Protein AF-A0ABC8RNR2-F1 (afdb_monomer)

pLDDT: mean 92.2, std 8.9, range [36.28, 98.5]

Radius of gyration: 18.33 Å; Cα contacts (8 Å, |Δi|>4): 138; chains: 1; bounding box: 43×38×47 Å

Foldseek 3Di:
DPPLLPLPCLVVDPPVVSVVSVVVNVVLVVLLVVCVVVVRSVLSVLLVVLVVLLVVLVVVFVVCLVVVPQDALVRCLVSLLSVLCLLNVLSVVLSPPPPCNDPVSSVVSVVCDPVSSLVSLLSQLVCCLVCVVVQVVDSGGHGSLRNCCVVPVDDSVVSNVVSVVSNVVD

Structure (mmCIF, N/CA/C/O backbone):
data_AF-A0ABC8RNR2-F1
#
_entry.id   AF-A0ABC8RNR2-F1
#
loop_
_atom_site.group_PDB
_atom_site.id
_atom_site.type_symbol
_atom_site.label_atom_id
_atom_site.label_alt_id
_atom_site.label_comp_id
_atom_site.label_asym_id
_atom_site.label_entity_id
_atom_site.label_seq_id
_atom_site.pdbx_PDB_ins_code
_atom_site.Cartn_x
_atom_site.Cartn_y
_atom_site.Cartn_z
_atom_site.occupancy
_atom_site.B_iso_or_equiv
_atom_site.auth_seq_id
_atom_site.auth_comp_id
_atom_site.auth_asym_id
_atom_site.auth_atom_id
_atom_site.pdbx_PDB_model_num
ATOM 1 N N . MET A 1 1 ? 17.360 0.730 5.377 1.00 36.28 1 MET A N 1
ATOM 2 C CA . MET A 1 1 ? 17.369 -0.731 5.155 1.00 36.28 1 MET A CA 1
ATOM 3 C C . MET A 1 1 ? 17.311 -0.993 3.644 1.00 36.28 1 MET A C 1
ATOM 5 O O . MET A 1 1 ? 16.254 -0.770 3.077 1.00 36.28 1 MET A O 1
ATOM 9 N N . PRO A 1 2 ? 18.413 -1.362 2.956 1.00 40.28 2 PRO A N 1
ATOM 10 C CA . PRO A 1 2 ? 18.448 -1.450 1.483 1.00 40.28 2 PRO A CA 1
ATOM 11 C C . PRO A 1 2 ? 18.020 -2.805 0.871 1.00 40.28 2 PRO A C 1
ATOM 13 O O . PRO A 1 2 ? 18.194 -3.004 -0.325 1.00 40.28 2 PRO A O 1
ATOM 16 N N . LEU A 1 3 ? 17.499 -3.763 1.644 1.00 50.06 3 LEU A N 1
ATOM 17 C CA . LEU A 1 3 ? 17.585 -5.191 1.281 1.00 50.06 3 LEU A CA 1
ATOM 18 C C . LEU A 1 3 ? 16.306 -5.840 0.734 1.00 50.06 3 LEU A C 1
ATOM 20 O O . LEU A 1 3 ?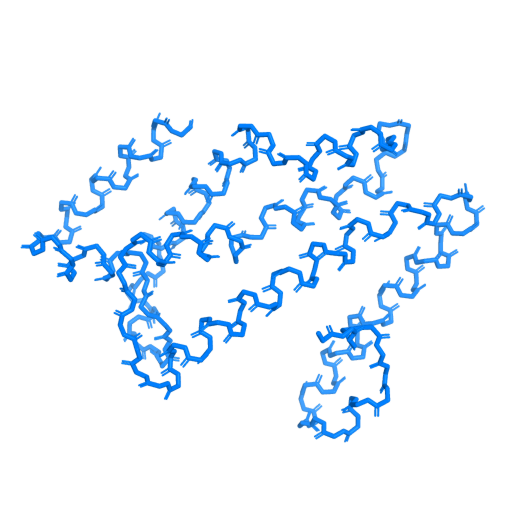 16.265 -7.059 0.623 1.00 50.06 3 LEU A O 1
ATOM 24 N N . LEU A 1 4 ? 15.274 -5.086 0.351 1.00 60.06 4 LEU A N 1
ATOM 25 C CA . LEU A 1 4 ? 14.023 -5.717 -0.095 1.00 60.06 4 LEU A CA 1
ATOM 26 C C . LEU A 1 4 ? 14.178 -6.593 -1.359 1.00 60.06 4 LEU A C 1
ATOM 28 O O . LEU A 1 4 ? 13.373 -7.486 -1.587 1.00 60.06 4 LEU A O 1
ATOM 32 N N . PHE A 1 5 ? 15.242 -6.369 -2.136 1.00 66.50 5 PHE A N 1
ATOM 33 C CA . PHE A 1 5 ? 15.607 -7.166 -3.310 1.00 66.50 5 PHE A CA 1
ATOM 34 C C . PHE A 1 5 ? 16.941 -7.929 -3.147 1.00 66.50 5 PHE A C 1
ATOM 36 O O . PHE A 1 5 ? 17.480 -8.429 -4.132 1.00 66.50 5 PHE A O 1
ATOM 43 N N . ASP A 1 6 ? 17.485 -8.046 -1.925 1.00 68.50 6 ASP A N 1
ATOM 44 C CA . ASP A 1 6 ? 18.649 -8.904 -1.639 1.00 68.50 6 ASP A CA 1
ATOM 45 C C . ASP A 1 6 ? 18.179 -10.272 -1.122 1.00 68.50 6 ASP A C 1
ATOM 47 O O . ASP A 1 6 ? 17.508 -10.392 -0.098 1.00 68.50 6 ASP A O 1
ATOM 51 N N . THR A 1 7 ? 18.542 -11.332 -1.842 1.00 71.06 7 THR A N 1
ATOM 52 C CA . THR A 1 7 ? 18.086 -12.702 -1.569 1.00 71.06 7 THR A CA 1
ATOM 53 C C . THR A 1 7 ? 18.794 -13.369 -0.392 1.00 71.06 7 THR A C 1
ATOM 55 O O . THR A 1 7 ? 18.316 -14.394 0.098 1.00 71.06 7 THR A O 1
ATOM 58 N N . LYS A 1 8 ? 19.903 -12.798 0.098 1.00 77.88 8 LYS A N 1
ATOM 59 C CA . LYS A 1 8 ? 20.770 -13.419 1.118 1.00 77.88 8 LYS A CA 1
ATOM 60 C C . LYS A 1 8 ? 20.088 -13.670 2.460 1.00 77.88 8 LYS A C 1
ATOM 62 O O . LYS A 1 8 ? 20.502 -14.554 3.204 1.00 77.88 8 LYS A O 1
ATOM 67 N N . GLU A 1 9 ? 19.048 -12.906 2.770 1.00 82.50 9 GLU A N 1
ATOM 68 C CA . GLU A 1 9 ? 18.371 -12.960 4.067 1.00 82.50 9 GLU A CA 1
ATOM 69 C C . GLU A 1 9 ? 17.117 -13.847 4.051 1.00 82.50 9 GLU A C 1
ATOM 71 O O . GLU A 1 9 ? 16.602 -14.206 5.108 1.00 82.50 9 GLU A O 1
ATOM 76 N N . ILE A 1 10 ? 16.652 -14.273 2.869 1.00 85.44 10 ILE A N 1
ATOM 77 C CA . ILE A 1 10 ? 15.414 -15.056 2.722 1.00 85.44 10 ILE A CA 1
ATOM 78 C C . ILE A 1 10 ? 15.512 -16.391 3.452 1.00 85.44 10 ILE A C 1
ATOM 80 O O . ILE A 1 10 ? 14.545 -16.836 4.065 1.00 85.44 10 ILE A O 1
ATOM 84 N N . ASP A 1 11 ? 16.679 -17.032 3.428 1.00 87.44 11 ASP A N 1
ATOM 85 C CA . ASP A 1 11 ? 16.855 -18.347 4.045 1.00 87.44 11 ASP A CA 1
ATOM 86 C C . ASP A 1 11 ? 16.693 -18.319 5.575 1.00 87.44 11 ASP A C 1
ATOM 88 O O . ASP A 1 11 ? 16.452 -19.370 6.174 1.00 87.44 11 ASP A O 1
ATOM 92 N N . LYS A 1 12 ? 16.737 -17.129 6.194 1.00 89.38 12 LYS A N 1
ATOM 93 C CA . LYS A 1 12 ? 16.491 -16.911 7.628 1.00 89.38 12 LYS A CA 1
ATOM 94 C C . LYS A 1 12 ? 15.005 -16.775 7.983 1.00 89.38 12 LYS A C 1
ATOM 96 O O . LYS A 1 12 ? 14.667 -16.826 9.162 1.00 89.38 12 LYS A O 1
ATOM 101 N N . LEU A 1 13 ? 14.124 -16.591 6.998 1.00 89.06 13 LEU A N 1
ATOM 102 C CA . LEU A 1 13 ? 12.686 -16.419 7.218 1.00 89.06 13 LEU A CA 1
ATOM 103 C C . LEU A 1 13 ? 11.991 -17.754 7.552 1.00 89.06 13 LEU A C 1
ATOM 105 O O . LEU A 1 13 ? 12.550 -18.824 7.307 1.00 89.06 13 LEU A O 1
ATOM 109 N N . PRO A 1 14 ? 10.753 -17.737 8.069 1.00 92.94 14 PRO A N 1
ATOM 110 C CA . PRO A 1 14 ? 9.895 -18.920 8.113 1.00 92.94 14 PRO A CA 1
ATOM 111 C C . PRO A 1 14 ? 9.603 -19.479 6.711 1.00 92.94 14 PRO A C 1
ATOM 113 O O . PRO A 1 14 ? 9.492 -18.722 5.746 1.00 92.94 14 PRO A O 1
ATOM 116 N N . ASP A 1 15 ? 9.411 -20.796 6.585 1.00 91.69 15 ASP A N 1
ATOM 117 C CA . ASP A 1 15 ? 9.274 -21.454 5.273 1.00 91.69 15 ASP A CA 1
ATOM 118 C C . ASP A 1 15 ? 8.111 -20.915 4.424 1.00 91.69 15 ASP A C 1
ATOM 120 O O . ASP A 1 15 ? 8.257 -20.767 3.210 1.00 91.69 15 ASP A O 1
ATOM 124 N N . TYR A 1 16 ? 6.989 -20.539 5.047 1.00 90.56 16 TYR A N 1
ATOM 125 C CA . TYR A 1 16 ? 5.861 -19.938 4.326 1.00 90.56 16 TYR A CA 1
ATOM 126 C C . TYR A 1 16 ? 6.216 -18.567 3.720 1.00 90.56 16 TYR A C 1
ATOM 128 O O . TYR A 1 16 ? 5.815 -18.267 2.596 1.00 90.56 16 TYR A O 1
ATOM 136 N N . MET A 1 17 ? 7.026 -17.758 4.415 1.00 90.06 17 MET A N 1
ATOM 137 C CA . MET A 1 17 ? 7.494 -16.461 3.912 1.00 90.06 17 MET A CA 1
ATOM 138 C C . MET A 1 17 ? 8.526 -16.632 2.801 1.00 90.06 17 MET A C 1
ATOM 140 O O . MET A 1 17 ? 8.498 -15.878 1.832 1.00 90.06 17 MET A O 1
ATOM 144 N N . LYS A 1 18 ? 9.395 -17.651 2.880 1.00 90.31 18 LYS A N 1
ATOM 145 C CA . LYS A 1 18 ? 10.376 -17.935 1.816 1.00 90.31 18 LYS A CA 1
ATOM 146 C C . LYS A 1 18 ? 9.703 -18.105 0.462 1.00 90.31 18 LYS A C 1
ATOM 148 O O . LYS A 1 18 ? 10.207 -17.585 -0.530 1.00 90.31 18 LYS A O 1
ATOM 153 N N . ILE A 1 19 ? 8.581 -18.825 0.418 1.00 90.81 19 ILE A N 1
ATOM 154 C CA . ILE A 1 19 ? 7.829 -19.066 -0.821 1.00 90.81 19 ILE A CA 1
ATOM 155 C C . ILE A 1 19 ? 7.326 -17.740 -1.400 1.00 90.81 19 ILE A C 1
ATOM 157 O O . ILE A 1 19 ? 7.554 -17.467 -2.579 1.00 90.81 19 ILE A O 1
ATOM 161 N N . LEU A 1 20 ? 6.704 -16.896 -0.571 1.00 89.50 20 LEU A N 1
ATOM 162 C CA . LEU A 1 20 ? 6.175 -15.596 -0.991 1.00 89.50 20 LEU A CA 1
ATOM 163 C C . LEU A 1 20 ? 7.290 -14.657 -1.467 1.00 89.50 20 LEU A C 1
ATOM 165 O O . LEU A 1 20 ? 7.226 -14.153 -2.588 1.00 89.50 20 LEU A O 1
ATOM 169 N N . CYS A 1 21 ? 8.350 -14.487 -0.671 1.00 89.56 21 CYS A N 1
ATOM 170 C CA . CYS A 1 21 ? 9.478 -13.624 -1.016 1.00 89.56 21 CYS A CA 1
ATOM 171 C C . CYS A 1 21 ? 10.177 -14.087 -2.299 1.00 89.56 21 CYS A C 1
ATOM 173 O O . CYS A 1 21 ? 10.444 -13.270 -3.175 1.00 89.56 21 CYS A O 1
ATOM 175 N N . ARG A 1 22 ? 10.442 -15.391 -2.460 1.00 90.25 22 ARG A N 1
ATOM 176 C CA . ARG A 1 22 ? 11.077 -15.915 -3.684 1.00 90.25 22 ARG A CA 1
ATOM 177 C C . ARG A 1 22 ? 10.192 -15.724 -4.911 1.00 90.25 22 ARG A C 1
ATOM 179 O O . ARG A 1 22 ? 10.704 -15.331 -5.950 1.00 90.25 22 ARG A O 1
ATOM 186 N N . THR A 1 23 ? 8.887 -15.967 -4.792 1.00 91.75 23 THR A N 1
ATOM 187 C CA . THR A 1 23 ? 7.937 -15.776 -5.903 1.00 91.75 23 THR A CA 1
ATOM 188 C C . THR A 1 23 ? 7.924 -14.321 -6.360 1.00 91.75 23 THR A C 1
ATOM 190 O O . THR A 1 23 ? 8.061 -14.046 -7.548 1.00 91.75 23 THR A O 1
ATOM 193 N N . LEU A 1 24 ? 7.841 -13.387 -5.412 1.00 90.94 24 LEU A N 1
ATOM 194 C CA . LEU A 1 24 ? 7.869 -11.958 -5.695 1.00 90.94 24 LEU A CA 1
ATOM 195 C C . LEU A 1 24 ? 9.189 -11.519 -6.348 1.00 90.94 24 LEU A C 1
ATOM 197 O O . LEU A 1 24 ? 9.178 -10.800 -7.342 1.00 90.94 24 LEU A O 1
ATOM 201 N N . LEU A 1 25 ? 10.333 -11.949 -5.816 1.00 89.94 25 LEU A N 1
ATOM 202 C CA . LEU A 1 25 ? 11.634 -11.561 -6.366 1.00 89.94 25 LEU A CA 1
ATOM 203 C C . LEU A 1 25 ? 11.882 -12.153 -7.750 1.00 89.94 25 LEU A C 1
ATOM 205 O O . LEU A 1 25 ? 12.438 -11.471 -8.608 1.00 89.94 25 LEU A O 1
ATOM 209 N N . ASN A 1 26 ? 11.437 -13.388 -7.984 1.00 91.62 26 ASN A N 1
ATOM 210 C CA . ASN A 1 26 ? 11.483 -13.990 -9.310 1.00 91.62 26 ASN A CA 1
ATOM 211 C C . ASN A 1 26 ? 10.614 -13.209 -10.300 1.00 91.62 26 ASN A C 1
ATOM 213 O O . ASN A 1 26 ? 11.085 -12.932 -11.394 1.00 91.62 26 ASN A O 1
ATOM 217 N N . LEU A 1 27 ? 9.416 -12.762 -9.899 1.00 92.62 27 LEU A N 1
ATOM 218 C CA . LEU A 1 27 ? 8.574 -11.901 -10.734 1.00 92.62 27 LEU A CA 1
ATOM 219 C C . LEU A 1 27 ? 9.299 -10.606 -11.131 1.00 92.62 27 LEU A C 1
ATOM 221 O O . LEU A 1 27 ? 9.332 -10.260 -12.307 1.00 92.62 27 LEU A O 1
ATOM 225 N N . TYR A 1 28 ? 9.911 -9.895 -10.180 1.00 91.69 28 TYR A N 1
ATOM 226 C CA . TYR A 1 28 ? 10.660 -8.672 -10.502 1.00 91.69 28 TYR A CA 1
ATOM 227 C C . TYR A 1 28 ? 11.876 -8.942 -11.392 1.00 91.69 28 TYR A C 1
ATOM 229 O O . TYR A 1 28 ? 12.174 -8.131 -12.266 1.00 91.69 28 TYR A O 1
ATOM 237 N N . LYS A 1 29 ? 12.549 -10.080 -11.209 1.00 91.69 29 LYS A N 1
ATOM 238 C CA . LYS A 1 29 ? 13.656 -10.500 -12.070 1.00 91.69 29 LYS A CA 1
ATOM 239 C C . LYS A 1 29 ? 13.185 -10.798 -13.497 1.00 91.69 29 LYS A C 1
ATOM 241 O O . LYS A 1 29 ? 13.808 -10.343 -14.449 1.00 91.69 29 LYS A O 1
ATOM 246 N N . GLU A 1 30 ? 12.080 -11.521 -13.654 1.00 93.81 30 GLU A N 1
ATOM 247 C CA . GLU A 1 30 ? 11.471 -11.794 -14.962 1.00 93.81 30 GLU A CA 1
ATOM 248 C C . GLU A 1 30 ? 11.054 -10.490 -15.658 1.00 93.81 30 GLU A C 1
ATOM 250 O O . GLU A 1 30 ? 11.346 -10.295 -16.837 1.00 93.81 30 GLU A O 1
ATOM 255 N N . LEU A 1 31 ? 10.450 -9.550 -14.921 1.00 93.12 31 LEU A N 1
ATOM 256 C CA . LEU A 1 31 ? 10.124 -8.219 -15.440 1.00 93.12 31 LEU A CA 1
ATOM 257 C C . LEU A 1 31 ? 11.375 -7.454 -15.887 1.00 93.12 31 LEU A C 1
ATOM 259 O O . LEU A 1 31 ? 11.362 -6.839 -16.952 1.00 93.12 31 LEU A O 1
ATOM 263 N N . GLU A 1 32 ? 12.456 -7.499 -15.108 1.00 93.12 32 GLU A N 1
ATOM 264 C CA . GLU A 1 32 ? 13.730 -6.870 -15.466 1.00 93.12 32 GLU A CA 1
ATOM 265 C C . GLU A 1 32 ? 14.301 -7.448 -16.766 1.00 93.12 32 GLU A C 1
ATOM 267 O O . GLU A 1 32 ? 14.688 -6.688 -17.658 1.00 93.12 32 GLU A O 1
ATOM 272 N N . GLU A 1 33 ? 14.303 -8.777 -16.899 1.00 94.44 33 GLU A N 1
ATOM 273 C CA . GLU A 1 33 ? 14.766 -9.487 -18.093 1.00 94.44 33 GLU A CA 1
ATOM 274 C C . GLU A 1 33 ? 13.923 -9.128 -19.329 1.00 94.44 33 GLU A C 1
ATOM 276 O O . GLU A 1 33 ? 14.481 -8.831 -20.390 1.00 94.44 33 GLU A O 1
ATOM 281 N N . GLU A 1 34 ? 12.591 -9.091 -19.216 1.00 93.88 34 GLU A N 1
ATOM 282 C CA . GLU A 1 34 ? 11.705 -8.709 -20.326 1.00 93.88 34 GLU A CA 1
ATOM 283 C C . GLU A 1 34 ? 11.835 -7.231 -20.719 1.00 93.88 34 GLU A C 1
ATOM 285 O O . GLU A 1 34 ? 11.797 -6.884 -21.906 1.00 93.88 34 GLU A O 1
ATOM 290 N N . MET A 1 35 ? 12.031 -6.340 -19.748 1.00 93.50 35 MET A N 1
ATOM 291 C CA . MET A 1 35 ? 12.244 -4.914 -20.009 1.00 93.50 35 MET A CA 1
ATOM 292 C C . MET A 1 35 ? 13.626 -4.625 -20.591 1.00 93.50 35 MET A C 1
ATOM 294 O O . MET A 1 35 ? 13.763 -3.711 -21.410 1.00 93.50 35 MET A O 1
ATOM 298 N N . ALA A 1 36 ? 14.640 -5.412 -20.226 1.00 94.75 36 ALA A N 1
ATOM 299 C CA . ALA A 1 36 ? 15.987 -5.291 -20.777 1.00 94.75 36 ALA A CA 1
ATOM 300 C C . ALA A 1 36 ? 16.004 -5.568 -22.281 1.00 94.75 36 ALA A C 1
ATOM 302 O O . ALA A 1 36 ? 16.640 -4.827 -23.032 1.00 94.75 36 ALA A O 1
ATOM 303 N N . LYS A 1 37 ? 15.227 -6.557 -22.745 1.00 95.19 37 LYS A N 1
ATOM 304 C CA . LYS A 1 37 ? 15.061 -6.857 -24.181 1.00 95.19 37 LYS A CA 1
ATOM 305 C C . LYS A 1 37 ? 14.512 -5.672 -24.981 1.00 95.19 37 LYS A C 1
ATOM 307 O O . LYS A 1 37 ? 14.763 -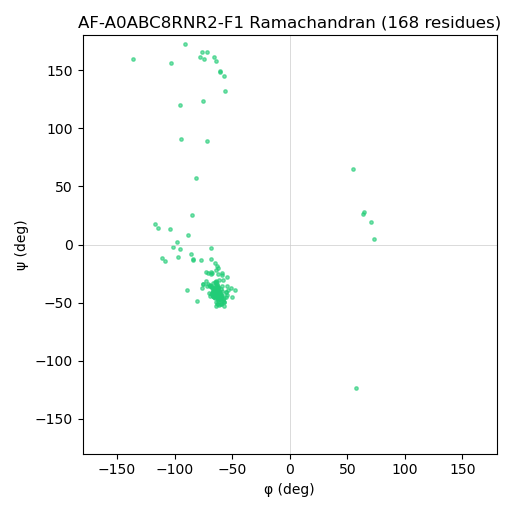5.574 -26.177 1.00 95.19 37 LYS A O 1
ATOM 312 N N . GLN A 1 38 ? 13.775 -4.782 -24.322 1.00 92.62 38 GLN A N 1
ATOM 313 C CA . GLN A 1 38 ? 13.145 -3.602 -24.914 1.00 92.62 38 GLN A CA 1
ATOM 314 C C . GLN A 1 38 ? 13.925 -2.302 -24.642 1.00 92.62 38 GLN A C 1
ATOM 316 O O . GLN A 1 38 ? 13.518 -1.240 -25.105 1.00 92.62 38 GLN A O 1
ATOM 321 N N . GLY A 1 39 ? 15.034 -2.355 -23.894 1.00 92.56 39 GLY A N 1
ATOM 322 C CA . GLY A 1 39 ? 15.818 -1.170 -23.526 1.00 92.56 39 GLY A CA 1
ATOM 323 C C . GLY A 1 39 ? 15.139 -0.245 -22.505 1.00 92.56 39 GLY A C 1
ATOM 324 O O . GLY A 1 39 ? 15.518 0.918 -22.384 1.00 92.56 39 GLY A O 1
ATOM 325 N N . ILE A 1 40 ? 14.144 -0.742 -21.761 1.00 94.38 40 ILE A N 1
ATOM 326 C CA . ILE A 1 40 ? 13.303 0.052 -20.843 1.00 94.38 40 ILE A CA 1
ATOM 327 C C . ILE A 1 40 ? 13.431 -0.365 -19.368 1.00 94.38 40 ILE A C 1
ATOM 329 O O . ILE A 1 40 ? 12.590 0.006 -18.555 1.00 94.38 40 ILE A O 1
ATOM 333 N N . SER A 1 41 ? 14.488 -1.093 -18.986 1.00 92.69 41 SER A N 1
ATOM 334 C CA . SER A 1 41 ? 14.699 -1.572 -17.602 1.00 92.69 41 SER A CA 1
ATOM 335 C C . SER A 1 41 ? 14.672 -0.471 -16.541 1.00 92.69 41 SER A C 1
ATOM 337 O O . SER A 1 41 ? 14.280 -0.724 -15.408 1.00 92.69 41 SER A O 1
ATOM 339 N N . HIS A 1 42 ? 15.031 0.766 -16.901 1.00 91.50 42 HIS A N 1
ATOM 340 C CA . HIS A 1 42 ? 14.986 1.915 -15.992 1.00 91.50 42 HIS A CA 1
ATOM 341 C C . HIS A 1 42 ? 13.580 2.181 -15.419 1.00 91.50 42 HIS A C 1
ATOM 343 O O . HIS A 1 42 ? 13.468 2.732 -14.330 1.00 91.50 42 HIS A O 1
ATOM 349 N N . ARG A 1 43 ? 12.508 1.757 -16.106 1.00 94.06 43 ARG A N 1
ATOM 350 C CA . ARG A 1 43 ? 11.121 1.889 -15.627 1.00 94.06 43 ARG A CA 1
ATOM 351 C C . ARG A 1 43 ? 10.859 1.074 -14.358 1.00 94.06 43 ARG A C 1
ATOM 353 O O . ARG A 1 43 ? 10.071 1.491 -13.513 1.00 94.06 43 ARG A O 1
ATOM 360 N N . LEU A 1 44 ? 11.535 -0.068 -14.208 1.00 94.25 44 LEU A N 1
ATOM 361 C CA . LEU A 1 44 ? 11.315 -0.990 -13.093 1.00 94.25 44 LEU A CA 1
ATOM 362 C C . LEU A 1 44 ? 11.686 -0.371 -11.740 1.00 94.25 44 LEU A C 1
ATOM 364 O O . LEU A 1 44 ? 11.027 -0.654 -10.740 1.00 94.25 44 LEU A O 1
ATOM 368 N N . TYR A 1 45 ? 12.680 0.522 -11.734 1.00 93.88 45 TYR A N 1
ATOM 369 C CA . TYR A 1 45 ? 13.131 1.248 -10.548 1.00 93.88 45 TYR A CA 1
ATOM 370 C C . TYR A 1 45 ? 11.965 1.895 -9.789 1.00 93.88 45 TYR A C 1
ATOM 372 O O . TYR A 1 45 ? 11.854 1.738 -8.577 1.00 93.88 45 TYR A O 1
ATOM 380 N N . TYR A 1 46 ? 11.043 2.554 -10.493 1.00 95.81 46 TYR A N 1
ATOM 381 C CA . TYR A 1 46 ? 9.933 3.259 -9.854 1.00 95.81 46 TYR A CA 1
ATOM 382 C C . TYR A 1 46 ? 8.976 2.316 -9.117 1.00 95.81 46 TYR A C 1
ATOM 384 O O . TYR A 1 46 ? 8.578 2.594 -7.986 1.00 95.81 46 TYR A O 1
ATOM 392 N N . SER A 1 47 ? 8.631 1.182 -9.734 1.00 95.56 47 SER A N 1
ATOM 393 C CA . SER A 1 47 ? 7.789 0.159 -9.101 1.00 95.56 47 SER A CA 1
ATOM 394 C C . SER A 1 47 ? 8.498 -0.463 -7.891 1.00 95.56 47 SER A C 1
ATOM 396 O O . SER A 1 47 ? 7.892 -0.596 -6.829 1.00 95.56 47 SER A O 1
ATOM 398 N N . GLN A 1 48 ? 9.803 -0.740 -7.998 1.00 94.31 48 GLN A N 1
ATOM 399 C CA . GLN A 1 48 ? 10.608 -1.262 -6.889 1.00 94.31 48 GLN A CA 1
ATOM 400 C C . GLN A 1 48 ? 10.690 -0.292 -5.703 1.00 94.31 48 GLN A C 1
ATOM 402 O O . GLN A 1 48 ? 10.576 -0.731 -4.558 1.00 94.31 48 GLN A O 1
ATOM 407 N N . GLU A 1 49 ? 10.873 1.008 -5.944 1.00 94.62 49 GLU A N 1
ATOM 408 C CA . GLU A 1 49 ? 10.905 2.012 -4.873 1.00 94.62 49 GLU A CA 1
ATOM 409 C C . GLU A 1 49 ? 9.544 2.153 -4.183 1.00 94.62 49 GLU A C 1
ATOM 411 O O . GLU A 1 49 ? 9.482 2.140 -2.955 1.00 94.62 49 GLU A O 1
ATOM 416 N N . ALA A 1 50 ? 8.445 2.182 -4.940 1.00 95.69 50 ALA A N 1
ATOM 417 C CA . ALA A 1 50 ? 7.102 2.204 -4.355 1.00 95.69 50 ALA A CA 1
ATOM 418 C C . ALA A 1 50 ? 6.783 0.926 -3.567 1.00 95.69 50 ALA A C 1
ATOM 420 O O . ALA A 1 50 ? 6.101 0.968 -2.543 1.00 95.69 50 ALA A O 1
ATOM 421 N N . PHE A 1 51 ? 7.309 -0.217 -4.010 1.00 95.12 51 PHE A N 1
ATOM 422 C CA . PHE A 1 51 ? 7.172 -1.475 -3.287 1.00 95.12 51 PHE A CA 1
ATOM 423 C C . PHE A 1 51 ? 7.981 -1.472 -1.973 1.00 95.12 51 PHE A C 1
ATOM 425 O O . PHE A 1 51 ? 7.528 -1.998 -0.959 1.00 95.12 51 PHE A O 1
ATOM 432 N N . LYS A 1 52 ? 9.157 -0.833 -1.935 1.00 93.31 52 LYS A N 1
ATOM 433 C CA . LYS A 1 52 ? 9.890 -0.610 -0.674 1.00 93.31 52 LYS A CA 1
ATOM 434 C C . LYS A 1 52 ? 9.119 0.300 0.272 1.00 93.31 52 LYS A C 1
ATOM 436 O O . LYS A 1 52 ? 9.024 -0.024 1.453 1.00 93.31 52 LYS A O 1
ATOM 441 N N . GLU A 1 53 ? 8.560 1.390 -0.246 1.00 95.44 53 GLU A N 1
ATOM 442 C CA . GLU A 1 53 ? 7.762 2.338 0.536 1.00 95.44 53 GLU A CA 1
ATOM 443 C C . GLU A 1 53 ? 6.577 1.631 1.211 1.00 95.44 53 GLU A C 1
ATOM 445 O O . GLU A 1 53 ? 6.430 1.723 2.428 1.00 95.44 53 GLU A O 1
ATOM 450 N N . ILE A 1 54 ? 5.799 0.835 0.463 1.00 95.50 54 ILE A N 1
ATOM 451 C CA . ILE A 1 54 ? 4.636 0.144 1.037 1.00 95.50 54 ILE A CA 1
ATOM 452 C C . ILE A 1 54 ? 5.026 -0.910 2.079 1.00 95.50 54 ILE A C 1
ATOM 454 O O . ILE A 1 54 ? 4.366 -1.012 3.109 1.00 95.50 54 ILE A O 1
ATOM 458 N N . VAL A 1 55 ? 6.110 -1.670 1.866 1.00 94.06 55 VAL A N 1
ATOM 459 C CA . VAL A 1 55 ? 6.557 -2.666 2.855 1.00 94.06 55 VAL A CA 1
ATOM 460 C C . VAL A 1 55 ? 7.036 -1.992 4.138 1.00 94.06 55 VAL A C 1
ATOM 462 O O . VAL A 1 55 ? 6.727 -2.476 5.223 1.00 94.06 55 VAL A O 1
ATOM 465 N N . MET A 1 56 ? 7.748 -0.868 4.036 1.00 95.19 56 MET A N 1
ATOM 466 C CA . MET A 1 56 ? 8.141 -0.092 5.216 1.00 95.19 56 MET A CA 1
ATOM 467 C C . MET A 1 56 ? 6.922 0.443 5.976 1.00 95.19 56 MET A C 1
ATOM 469 O O . MET A 1 56 ? 6.922 0.436 7.203 1.00 95.19 56 MET A O 1
ATOM 473 N N . SER A 1 57 ? 5.868 0.850 5.269 1.00 96.81 57 SER A N 1
ATOM 474 C CA . SER A 1 57 ? 4.616 1.271 5.900 1.00 96.81 57 SER A CA 1
ATOM 475 C C . SER A 1 57 ? 3.823 0.118 6.522 1.00 96.81 57 SER A C 1
ATOM 477 O O . SER A 1 57 ? 3.233 0.304 7.585 1.00 96.81 57 SER A O 1
ATOM 479 N N . TYR A 1 58 ? 3.846 -1.085 5.940 1.00 95.69 58 TYR A N 1
ATOM 480 C CA . TYR A 1 58 ? 3.282 -2.271 6.597 1.00 95.69 58 TYR A CA 1
ATOM 481 C C . TYR A 1 58 ? 4.064 -2.676 7.850 1.00 95.69 58 TYR A C 1
ATOM 483 O O . TYR A 1 58 ? 3.464 -3.151 8.811 1.00 95.69 58 TYR A O 1
ATOM 491 N N . ASP A 1 59 ? 5.384 -2.474 7.875 1.00 94.69 59 ASP A N 1
ATOM 492 C CA . ASP A 1 59 ? 6.186 -2.707 9.081 1.00 94.69 59 ASP A CA 1
ATOM 493 C C . ASP A 1 59 ? 5.756 -1.776 10.225 1.00 94.69 59 ASP A C 1
ATOM 495 O O . ASP A 1 59 ? 5.620 -2.225 11.360 1.00 94.69 59 ASP A O 1
ATOM 499 N N . ILE A 1 60 ? 5.436 -0.510 9.925 1.00 96.50 60 ILE A N 1
ATOM 500 C CA . ILE A 1 60 ? 4.876 0.433 10.909 1.00 96.50 60 ILE A CA 1
ATOM 501 C C . ILE A 1 60 ? 3.552 -0.091 11.488 1.00 96.50 60 ILE A C 1
ATOM 503 O O . ILE A 1 60 ? 3.419 -0.176 12.707 1.00 96.50 60 ILE A O 1
ATOM 507 N N . GLU A 1 61 ? 2.602 -0.502 10.642 1.00 95.31 61 GLU A N 1
ATOM 508 C CA . GLU A 1 61 ? 1.313 -1.063 11.090 1.00 95.31 61 GLU A CA 1
ATOM 509 C C . GLU A 1 61 ? 1.487 -2.349 11.908 1.00 95.31 61 GLU A C 1
ATOM 511 O O . GLU A 1 61 ? 0.838 -2.533 12.940 1.00 95.31 61 GLU A O 1
ATOM 516 N N . SER A 1 62 ? 2.399 -3.226 11.481 1.00 93.62 62 SER A N 1
ATOM 517 C CA . SER A 1 62 ? 2.755 -4.448 12.203 1.00 93.62 62 SER A CA 1
ATOM 518 C C . SER A 1 62 ? 3.329 -4.133 13.587 1.00 93.62 62 SER A C 1
ATOM 520 O O . SER A 1 62 ? 2.922 -4.744 14.576 1.00 93.62 62 SER A O 1
ATOM 522 N N . ASN A 1 63 ? 4.230 -3.153 13.690 1.00 94.88 63 ASN A N 1
ATOM 523 C CA . ASN A 1 63 ? 4.792 -2.720 14.968 1.00 94.88 63 ASN A CA 1
ATOM 524 C C . ASN A 1 63 ? 3.711 -2.121 15.875 1.00 94.88 63 ASN A C 1
ATOM 526 O O . ASN A 1 63 ? 3.632 -2.507 17.040 1.00 94.88 63 ASN A O 1
ATOM 530 N N . TRP A 1 64 ? 2.813 -1.284 15.341 1.00 95.50 64 TRP A N 1
ATOM 531 C CA . TRP A 1 64 ? 1.675 -0.771 16.108 1.00 95.50 64 TRP A CA 1
ATOM 532 C C . TRP A 1 64 ? 0.801 -1.895 16.667 1.00 95.50 64 TRP A C 1
ATOM 534 O O . TRP A 1 64 ? 0.474 -1.892 17.854 1.00 95.50 64 TRP A O 1
ATOM 544 N N . CYS A 1 65 ? 0.481 -2.894 15.844 1.00 92.38 65 CYS A N 1
ATOM 545 C CA . CYS A 1 65 ? -0.289 -4.059 16.270 1.00 92.38 65 CYS A CA 1
ATOM 546 C C . CYS A 1 65 ? 0.434 -4.869 17.361 1.00 92.38 65 CYS A C 1
ATOM 548 O O . CYS A 1 65 ? -0.184 -5.251 18.354 1.00 92.38 65 CYS A O 1
ATOM 550 N N . ASN A 1 66 ? 1.734 -5.134 17.196 1.00 92.56 66 ASN A N 1
ATOM 551 C CA . ASN A 1 66 ? 2.518 -5.952 18.128 1.00 92.56 66 ASN A CA 1
ATOM 552 C C . ASN A 1 66 ? 2.743 -5.265 19.481 1.00 92.56 66 ASN A C 1
ATOM 554 O O . ASN A 1 66 ? 2.770 -5.933 20.515 1.00 92.56 66 ASN A O 1
ATOM 558 N N . GLU A 1 67 ? 2.909 -3.944 19.478 1.00 94.38 67 GLU A N 1
ATOM 559 C CA . GLU A 1 67 ? 3.123 -3.143 20.687 1.00 94.38 67 GLU A CA 1
ATOM 560 C C . GLU A 1 67 ? 1.808 -2.725 21.363 1.00 94.38 67 GLU A C 1
ATOM 562 O O . GLU A 1 67 ? 1.830 -2.191 22.472 1.00 94.38 67 GLU A O 1
ATOM 567 N N . GLY A 1 68 ? 0.660 -2.966 20.717 1.00 91.19 68 GLY A N 1
ATOM 568 C CA . GLY A 1 68 ? -0.634 -2.456 21.169 1.00 91.19 68 GLY A CA 1
ATOM 569 C C . GLY A 1 68 ? -0.706 -0.927 21.126 1.00 91.19 68 GLY A C 1
ATOM 570 O O . GLY A 1 68 ? -1.406 -0.320 21.935 1.00 91.19 68 GLY A O 1
ATOM 571 N N . TYR A 1 69 ? 0.054 -0.297 20.226 1.00 93.81 69 TYR A N 1
ATOM 572 C CA . TYR A 1 69 ? 0.058 1.149 20.062 1.00 93.81 69 TYR A CA 1
ATOM 573 C C . TYR A 1 69 ? -1.209 1.602 19.334 1.00 93.81 69 TYR A C 1
ATOM 575 O O . TYR A 1 69 ? -1.500 1.183 18.213 1.00 93.81 69 TYR A O 1
ATOM 583 N N . GLU A 1 70 ? -1.954 2.500 19.969 1.00 91.19 70 GLU A N 1
ATOM 584 C CA . GLU A 1 70 ? -3.177 3.068 19.413 1.00 91.19 70 GLU A CA 1
ATOM 585 C C . GLU A 1 70 ? -2.878 4.397 18.712 1.00 91.19 70 GLU A C 1
ATOM 587 O O . GLU A 1 70 ? -2.954 5.463 19.330 1.00 91.19 70 GLU A O 1
ATOM 592 N N . ALA A 1 71 ? -2.585 4.340 17.411 1.00 95.25 71 ALA A N 1
ATOM 593 C CA . ALA A 1 71 ? -2.378 5.526 16.577 1.00 95.25 71 ALA A CA 1
ATOM 594 C C . ALA A 1 71 ? -3.593 6.471 16.603 1.00 95.25 71 ALA A C 1
ATOM 596 O O . ALA A 1 71 ? -4.747 6.027 16.696 1.00 95.25 71 ALA A O 1
ATOM 597 N N . THR A 1 72 ? -3.346 7.779 16.541 1.00 97.19 72 THR A N 1
ATOM 598 C CA . THR A 1 72 ? -4.387 8.773 16.215 1.00 97.19 72 THR A CA 1
ATOM 599 C C . THR A 1 72 ? -4.876 8.580 14.777 1.00 97.19 72 THR A C 1
ATOM 601 O O . THR A 1 72 ? -4.198 7.952 13.962 1.00 97.19 72 THR A O 1
ATOM 604 N N . PHE A 1 73 ? -6.048 9.110 14.438 1.00 96.81 73 PHE A N 1
ATOM 605 C CA . PHE A 1 73 ? -6.581 9.075 13.079 1.00 96.81 73 PHE A CA 1
ATOM 606 C C . PHE A 1 73 ? -5.637 9.753 12.082 1.00 96.81 73 PHE A C 1
ATOM 608 O O . PHE A 1 73 ? -5.412 9.214 11.003 1.00 96.81 73 PHE A O 1
ATOM 615 N N . ASP A 1 74 ? -5.020 10.875 12.454 1.00 97.19 74 ASP A N 1
ATOM 616 C CA . ASP A 1 74 ? -4.071 11.579 11.586 1.00 97.19 74 ASP A CA 1
ATOM 617 C C . ASP A 1 74 ? -2.774 10.778 11.371 1.00 97.19 74 ASP A C 1
ATOM 619 O O . ASP A 1 74 ? -2.296 10.669 10.238 1.00 97.19 74 ASP A O 1
ATOM 623 N N . GLU A 1 75 ? -2.217 10.169 12.427 1.00 97.38 75 GLU A N 1
ATOM 624 C CA . GLU A 1 75 ? -1.055 9.271 12.310 1.00 97.38 75 GLU A CA 1
ATOM 625 C C . GLU A 1 75 ? -1.385 8.046 11.455 1.00 97.38 75 GLU A C 1
ATOM 627 O O . GLU A 1 75 ? -0.615 7.693 10.555 1.00 97.38 75 GLU A O 1
ATOM 632 N N . TYR A 1 76 ? -2.549 7.434 11.700 1.00 97.00 76 TYR A N 1
ATOM 633 C CA . TYR A 1 76 ? -3.058 6.320 10.913 1.00 97.00 76 TYR A CA 1
ATOM 634 C C . TYR A 1 76 ? -3.177 6.709 9.444 1.00 97.00 76 TYR A C 1
ATOM 636 O O . TYR A 1 76 ? -2.597 6.034 8.603 1.00 97.00 76 TYR A O 1
ATOM 644 N N . MET A 1 77 ? -3.856 7.810 9.114 1.00 97.25 77 MET A N 1
ATOM 645 C CA . MET A 1 77 ? -4.048 8.240 7.727 1.00 97.25 77 MET A CA 1
ATOM 646 C C . MET A 1 77 ? -2.721 8.562 7.038 1.00 97.25 77 MET A C 1
ATOM 648 O O . MET A 1 77 ? -2.548 8.229 5.864 1.00 97.25 77 MET A O 1
ATOM 652 N N . GLY A 1 78 ? -1.751 9.136 7.754 1.00 96.50 78 GLY A N 1
ATOM 653 C CA . GLY A 1 78 ? -0.411 9.385 7.223 1.00 96.50 78 GLY A CA 1
ATOM 654 C C . GLY A 1 78 ? 0.264 8.124 6.669 1.00 96.50 78 GLY A C 1
ATOM 655 O O . GLY A 1 78 ? 0.864 8.173 5.593 1.00 96.50 78 GLY A O 1
ATOM 656 N N . ASN A 1 79 ? 0.123 6.987 7.359 1.00 97.44 79 ASN A N 1
ATOM 657 C CA . ASN A 1 79 ? 0.665 5.702 6.909 1.00 97.44 79 ASN A CA 1
ATOM 658 C C . ASN A 1 79 ? -0.312 4.909 6.018 1.00 97.44 79 ASN A C 1
ATOM 660 O O . ASN A 1 79 ? 0.085 4.336 5.004 1.00 97.44 79 ASN A O 1
ATOM 664 N N . GLY A 1 80 ? -1.600 4.932 6.351 1.00 96.00 80 GLY A N 1
ATOM 665 C CA . GLY A 1 80 ? -2.688 4.211 5.691 1.00 96.00 80 GLY A CA 1
ATOM 666 C C . GLY A 1 80 ? -2.881 4.612 4.229 1.00 96.00 80 GLY A C 1
ATOM 667 O O . GLY A 1 80 ? -3.244 3.786 3.387 1.00 96.00 80 GLY A O 1
ATOM 668 N N . LEU A 1 81 ? -2.579 5.868 3.884 1.00 96.25 81 LEU A N 1
ATOM 669 C CA . LEU A 1 81 ? -2.560 6.322 2.491 1.00 96.25 81 LEU A CA 1
ATOM 670 C C . LEU A 1 81 ? -1.420 5.692 1.677 1.00 96.25 81 LEU A C 1
ATOM 672 O O . LEU A 1 81 ? -1.549 5.570 0.463 1.00 96.25 81 LEU A O 1
ATOM 676 N N . ILE A 1 82 ? -0.325 5.267 2.311 1.00 96.38 82 ILE A N 1
ATOM 677 C CA . ILE A 1 82 ? 0.759 4.532 1.645 1.00 96.38 82 ILE A CA 1
ATOM 678 C C . ILE A 1 82 ? 0.368 3.058 1.510 1.00 96.38 82 ILE A C 1
ATOM 680 O O . ILE A 1 82 ? 0.432 2.504 0.409 1.00 96.38 82 ILE A O 1
ATOM 684 N N . THR A 1 83 ? -0.112 2.433 2.592 1.00 96.12 83 THR A N 1
ATOM 685 C CA . THR A 1 83 ? -0.550 1.022 2.587 1.00 96.12 83 THR A CA 1
ATOM 686 C C . THR A 1 83 ? -1.815 0.785 1.763 1.00 96.12 83 THR A C 1
ATOM 688 O O . THR A 1 83 ? -2.135 -0.355 1.434 1.00 96.12 83 THR A O 1
ATOM 691 N N . GLY A 1 84 ? -2.522 1.850 1.363 1.00 93.69 84 GLY A N 1
ATOM 692 C CA . GLY A 1 84 ? -3.581 1.823 0.344 1.00 93.69 84 GLY A CA 1
ATOM 693 C C . GLY A 1 84 ? -3.091 1.415 -1.050 1.00 93.69 84 GLY A C 1
ATOM 694 O O . GLY A 1 84 ? -3.891 1.010 -1.894 1.00 93.69 84 GLY A O 1
ATOM 695 N N . GLY A 1 85 ? -1.781 1.494 -1.300 1.00 95.56 85 GLY A N 1
ATOM 696 C CA . GLY A 1 85 ? -1.118 0.846 -2.429 1.00 95.56 85 GLY A CA 1
ATOM 697 C C . GLY A 1 85 ? -1.367 1.457 -3.807 1.00 95.56 85 GLY A C 1
ATOM 698 O O . GLY A 1 85 ? -0.858 0.920 -4.791 1.00 95.56 85 GLY A O 1
ATOM 699 N N . GLN A 1 86 ? -2.077 2.587 -3.923 1.00 95.81 86 GLN A N 1
ATOM 700 C CA . GLN A 1 86 ? -2.390 3.168 -5.238 1.00 95.81 86 GLN A CA 1
ATOM 701 C C . GLN A 1 86 ? -1.137 3.638 -5.981 1.00 95.81 86 GLN A C 1
ATOM 703 O O . GLN A 1 86 ? -1.081 3.540 -7.205 1.00 95.81 86 GLN A O 1
ATOM 708 N N . LEU A 1 87 ? -0.108 4.109 -5.263 1.00 96.69 87 LEU A N 1
ATOM 709 C CA . LEU A 1 87 ? 1.165 4.494 -5.882 1.00 96.69 87 LEU A CA 1
ATOM 710 C C . LEU A 1 87 ? 1.855 3.281 -6.518 1.00 96.69 87 LEU A C 1
ATOM 712 O O . LEU A 1 87 ? 2.238 3.329 -7.686 1.00 96.69 87 LEU A O 1
ATOM 716 N N . LEU A 1 88 ? 1.969 2.183 -5.763 1.00 96.69 88 LEU A N 1
ATOM 717 C CA . LEU A 1 88 ? 2.542 0.935 -6.257 1.00 96.69 88 LEU A CA 1
ATOM 718 C C . LEU A 1 88 ? 1.736 0.394 -7.442 1.00 96.69 88 LEU A C 1
ATOM 720 O O . LEU A 1 88 ? 2.326 0.016 -8.455 1.00 96.69 88 LEU A O 1
ATOM 724 N N . LEU A 1 89 ? 0.406 0.380 -7.337 1.00 96.00 89 LEU A N 1
ATOM 725 C CA . LEU A 1 89 ? -0.479 -0.079 -8.405 1.00 96.00 89 LEU A CA 1
ATOM 726 C C . LEU A 1 89 ? -0.309 0.766 -9.673 1.00 96.00 89 LEU A C 1
ATOM 728 O O . LEU A 1 89 ? -0.143 0.209 -10.759 1.00 96.00 89 LEU A O 1
ATOM 732 N N . GLY A 1 90 ? -0.300 2.093 -9.542 1.00 96.12 90 GLY A N 1
ATOM 733 C CA . GLY A 1 90 ? -0.134 3.022 -10.659 1.00 96.12 90 GLY A CA 1
ATOM 734 C C . GLY A 1 90 ? 1.215 2.860 -11.357 1.00 96.12 90 GLY A C 1
ATOM 735 O O . GLY A 1 90 ? 1.263 2.651 -12.570 1.00 96.12 90 GLY A O 1
ATOM 736 N N . LEU A 1 91 ? 2.314 2.873 -10.596 1.00 97.19 91 LEU A N 1
ATOM 737 C CA . LEU A 1 91 ? 3.664 2.721 -11.150 1.00 97.19 91 LEU A CA 1
ATOM 738 C C . LEU A 1 91 ? 3.884 1.336 -11.765 1.00 97.19 91 LEU A C 1
ATOM 740 O O . LEU A 1 91 ? 4.497 1.235 -12.824 1.00 97.19 91 LEU A O 1
ATOM 744 N N . SER A 1 92 ? 3.348 0.278 -11.152 1.00 95.50 92 SER A N 1
ATOM 745 C CA . SER A 1 92 ? 3.443 -1.080 -11.704 1.00 95.50 92 SER A CA 1
ATOM 746 C C . SER A 1 92 ? 2.607 -1.239 -12.973 1.00 95.50 92 SER A C 1
ATOM 748 O O . SER A 1 92 ? 3.030 -1.923 -13.900 1.00 95.50 92 SER A O 1
ATOM 750 N N . SER A 1 93 ? 1.456 -0.565 -13.062 1.00 94.88 93 SER A N 1
ATOM 751 C CA . SER A 1 93 ? 0.626 -0.559 -14.273 1.00 94.88 93 SER A CA 1
ATOM 752 C C . SER A 1 93 ? 1.324 0.159 -15.430 1.00 94.88 93 SER A C 1
ATOM 754 O O . SER A 1 93 ? 1.315 -0.342 -16.555 1.00 94.88 93 SER A O 1
ATOM 756 N N . LEU A 1 94 ? 1.992 1.289 -15.156 1.00 95.62 94 LEU A N 1
ATOM 757 C CA . LEU A 1 94 ? 2.727 2.062 -16.164 1.00 95.62 94 LEU A CA 1
ATOM 758 C C . LEU A 1 94 ? 3.819 1.246 -16.864 1.00 95.62 94 LEU A C 1
ATOM 760 O O . LEU A 1 94 ? 4.068 1.471 -18.044 1.00 95.62 94 LEU A O 1
ATOM 764 N N . LEU A 1 95 ? 4.434 0.271 -16.189 1.00 94.50 95 LEU A N 1
ATOM 765 C CA . LEU A 1 95 ? 5.515 -0.557 -16.739 1.00 94.50 95 LEU A CA 1
ATOM 766 C C . LEU A 1 95 ? 5.209 -1.120 -18.141 1.00 94.50 95 LEU A C 1
ATOM 768 O O . LEU A 1 95 ? 6.094 -1.141 -19.001 1.00 94.50 95 LEU A O 1
ATOM 772 N N . GLY A 1 96 ? 3.959 -1.533 -18.379 1.00 90.62 96 GLY A N 1
ATOM 773 C CA . GLY A 1 96 ? 3.507 -2.155 -19.628 1.00 90.62 96 GLY A CA 1
ATOM 774 C C . GLY A 1 96 ? 2.820 -1.220 -20.631 1.00 90.62 96 GLY A C 1
ATOM 775 O O . GLY A 1 96 ? 2.391 -1.686 -21.683 1.00 90.62 96 GLY A O 1
ATOM 776 N N . MET A 1 97 ? 2.698 0.084 -20.358 1.00 94.44 97 MET A N 1
ATOM 777 C CA . MET A 1 97 ? 1.861 1.006 -21.153 1.00 94.44 97 MET A CA 1
ATOM 778 C C . MET A 1 97 ? 2.544 1.587 -22.409 1.00 94.44 97 MET A C 1
ATOM 780 O O . MET A 1 97 ? 2.172 2.656 -22.894 1.00 94.44 97 MET A O 1
ATOM 784 N N . GLY A 1 98 ? 3.540 0.888 -22.962 1.00 92.44 98 GLY A N 1
ATOM 785 C CA . GLY A 1 98 ? 4.173 1.244 -24.237 1.00 92.44 98 GLY A CA 1
ATOM 786 C C . GLY A 1 98 ? 4.775 2.655 -24.254 1.00 92.44 98 GLY A C 1
ATOM 787 O O . GLY A 1 98 ? 5.637 2.978 -23.430 1.00 92.44 98 GLY A O 1
ATOM 788 N N . GLU A 1 99 ? 4.336 3.475 -25.213 1.00 92.38 99 GLU A N 1
ATOM 789 C CA . GLU A 1 99 ? 4.821 4.847 -25.442 1.00 92.38 99 GLU A CA 1
ATOM 790 C C . GLU A 1 99 ? 4.378 5.843 -24.359 1.00 92.38 99 GLU A C 1
ATOM 792 O O . GLU A 1 99 ? 5.066 6.832 -24.130 1.00 92.38 99 GLU A O 1
ATOM 797 N N . VAL A 1 100 ? 3.274 5.574 -23.650 1.00 93.75 100 VAL A N 1
ATOM 798 C CA . VAL A 1 100 ? 2.755 6.457 -22.584 1.00 93.75 100 VAL A CA 1
ATOM 799 C C . VAL A 1 100 ? 3.631 6.404 -21.327 1.00 93.75 100 VAL A C 1
ATOM 801 O O . VAL A 1 100 ? 3.664 7.346 -20.541 1.00 93.75 100 VAL A O 1
ATOM 804 N N . ALA A 1 101 ? 4.369 5.311 -21.139 1.00 95.00 101 ALA A N 1
ATOM 805 C CA . ALA A 1 101 ? 5.226 5.068 -19.985 1.00 95.00 101 ALA A CA 1
ATOM 806 C C . ALA A 1 101 ? 6.586 5.779 -20.111 1.00 95.00 101 ALA A C 1
ATOM 808 O O . ALA A 1 101 ? 7.649 5.147 -20.122 1.00 95.00 101 ALA A O 1
ATOM 809 N N . THR A 1 102 ? 6.561 7.099 -20.276 1.00 96.19 102 THR A N 1
ATOM 810 C CA . THR A 1 102 ? 7.774 7.922 -20.320 1.00 96.19 102 THR A CA 1
ATOM 811 C C . THR A 1 102 ? 8.320 8.163 -18.913 1.00 96.19 102 THR A C 1
ATOM 813 O O . THR A 1 102 ? 7.601 8.005 -17.926 1.00 96.19 102 THR A O 1
ATOM 816 N N . VAL A 1 103 ? 9.590 8.561 -18.807 1.00 95.88 103 VAL A N 1
ATOM 817 C CA . VAL A 1 103 ? 10.214 8.922 -17.520 1.00 95.88 103 VAL A CA 1
ATOM 818 C C . VAL A 1 103 ? 9.404 10.011 -16.815 1.00 95.88 103 VAL A C 1
ATOM 820 O O . VAL A 1 103 ? 9.128 9.899 -15.626 1.00 95.88 103 VAL A O 1
ATOM 823 N N . GLU A 1 104 ? 8.913 10.995 -17.565 1.00 97.44 104 GLU A N 1
ATOM 824 C CA . GLU A 1 104 ? 8.083 12.084 -17.052 1.00 97.44 104 GLU A CA 1
ATOM 825 C C . GLU A 1 104 ? 6.755 11.576 -16.480 1.00 97.44 104 GLU A C 1
ATOM 827 O O . GLU A 1 104 ? 6.271 12.125 -15.494 1.00 97.44 104 GLU A O 1
ATOM 832 N N . ALA A 1 105 ? 6.165 10.521 -17.053 1.00 97.44 105 ALA A N 1
ATOM 833 C CA . ALA A 1 105 ? 4.956 9.907 -16.505 1.00 97.44 105 ALA A CA 1
ATOM 834 C C . ALA A 1 105 ? 5.232 9.229 -15.152 1.00 97.44 105 ALA A C 1
ATOM 836 O O . ALA A 1 105 ? 4.444 9.378 -14.215 1.00 97.44 105 ALA A O 1
ATOM 837 N N . PHE A 1 106 ? 6.365 8.528 -15.025 1.00 97.69 106 PHE A N 1
ATOM 838 C CA . PHE A 1 106 ? 6.788 7.926 -13.758 1.00 97.69 106 PHE A CA 1
ATOM 839 C C . PHE A 1 106 ? 7.123 8.986 -12.701 1.00 97.69 106 PHE A C 1
ATOM 841 O O . PHE A 1 106 ? 6.655 8.886 -11.568 1.00 97.69 106 PHE A O 1
ATOM 848 N N . GLU A 1 107 ? 7.873 10.027 -13.064 1.00 97.06 107 GLU A N 1
ATOM 849 C CA . GLU A 1 107 ? 8.208 11.142 -12.169 1.00 97.06 107 GLU A CA 1
ATOM 850 C C . GLU A 1 107 ? 6.964 11.929 -11.750 1.00 97.06 107 GLU A C 1
ATOM 852 O O . GLU A 1 107 ? 6.800 12.252 -10.572 1.00 97.06 107 GLU A O 1
ATOM 857 N N . TRP A 1 108 ? 6.040 12.184 -12.681 1.00 97.62 108 TRP A N 1
ATOM 858 C CA . TRP A 1 108 ? 4.758 12.809 -12.373 1.00 97.62 108 TRP A CA 1
ATOM 859 C C . TRP A 1 108 ? 3.971 11.968 -11.374 1.00 97.62 108 TRP A C 1
ATOM 861 O O . TRP A 1 108 ? 3.474 12.507 -10.390 1.00 97.62 108 TRP A O 1
ATOM 871 N N . MET A 1 109 ? 3.913 10.650 -11.564 1.00 96.94 109 MET A N 1
ATOM 872 C CA . MET A 1 109 ? 3.233 9.741 -10.646 1.00 96.94 109 MET A CA 1
ATOM 873 C C . MET A 1 109 ? 3.902 9.728 -9.259 1.00 96.94 109 MET A C 1
ATOM 875 O O . MET A 1 109 ? 3.220 9.830 -8.237 1.00 96.94 109 MET A O 1
ATOM 879 N N . GLN A 1 110 ? 5.237 9.684 -9.218 1.00 95.19 110 GLN A N 1
ATOM 880 C CA . GLN A 1 110 ? 6.037 9.705 -7.989 1.00 95.19 110 GLN A CA 1
ATOM 881 C C . GLN A 1 110 ? 5.971 11.048 -7.248 1.00 95.19 110 GLN A C 1
ATOM 883 O O . GLN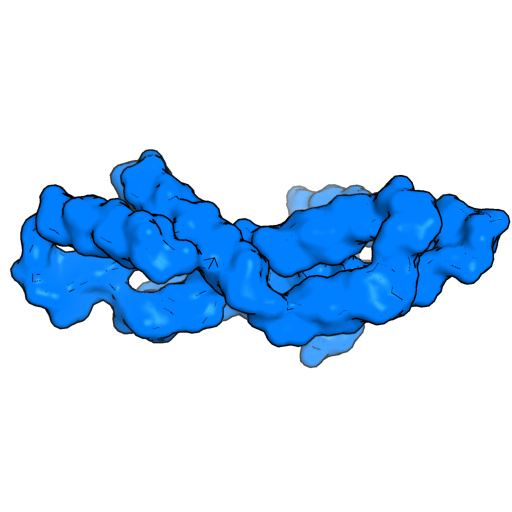 A 1 110 ? 6.121 11.078 -6.028 1.00 95.19 110 GLN A O 1
ATOM 888 N N . SER A 1 111 ? 5.655 12.145 -7.945 1.00 95.88 111 SER A N 1
ATOM 889 C CA . SER A 1 111 ? 5.388 13.454 -7.329 1.00 95.88 111 SER A CA 1
ATOM 890 C C . SER A 1 111 ? 4.096 13.496 -6.497 1.00 95.88 111 SER A C 1
ATOM 892 O O . SER A 1 111 ? 3.805 14.514 -5.871 1.00 95.88 111 SER A O 1
ATOM 894 N N . LYS A 1 112 ? 3.333 12.390 -6.473 1.00 95.19 112 LYS A N 1
ATOM 895 C CA . LYS A 1 112 ? 2.056 12.223 -5.764 1.00 95.19 112 LYS A CA 1
ATOM 896 C C . LYS A 1 112 ? 1.050 13.315 -6.169 1.00 95.19 112 LYS A C 1
ATOM 898 O O . LYS A 1 112 ? 0.659 14.146 -5.348 1.00 95.19 112 LYS A O 1
ATOM 903 N N . PRO A 1 113 ? 0.612 13.330 -7.444 1.00 97.06 113 PRO A N 1
ATOM 904 C CA . PRO A 1 113 ? -0.300 14.347 -7.950 1.00 97.06 113 PRO A CA 1
ATOM 905 C C . PRO A 1 113 ? -1.644 14.258 -7.221 1.00 97.06 113 PRO A C 1
ATOM 907 O O . PRO A 1 113 ? -2.014 13.199 -6.717 1.00 97.06 113 PRO A O 1
ATOM 910 N N . LYS A 1 114 ? -2.421 15.349 -7.214 1.00 96.88 114 LYS A N 1
ATOM 911 C CA . LYS A 1 114 ? -3.703 15.413 -6.482 1.00 96.88 114 LYS A CA 1
ATOM 912 C C . LYS A 1 114 ? -4.637 14.238 -6.784 1.00 96.88 114 LYS A C 1
ATOM 914 O O . LYS A 1 114 ? -5.251 13.716 -5.869 1.00 96.88 114 LYS A O 1
ATOM 919 N N . VAL A 1 115 ? -4.678 13.776 -8.035 1.00 96.69 115 VAL A N 1
ATOM 920 C CA . VAL A 1 115 ? -5.483 12.610 -8.433 1.00 96.69 115 VAL A CA 1
ATOM 921 C C . VAL A 1 115 ? -5.052 11.314 -7.734 1.00 96.69 115 VAL A C 1
ATOM 923 O O . VAL A 1 115 ? -5.901 10.514 -7.361 1.00 96.69 115 VAL A O 1
ATOM 926 N N . LEU A 1 116 ? -3.750 11.117 -7.501 1.00 96.62 116 LEU A N 1
ATOM 927 C CA . LEU A 1 116 ? -3.251 9.976 -6.734 1.00 96.62 116 LEU A CA 1
ATOM 928 C C . LEU A 1 116 ? -3.632 10.099 -5.262 1.00 96.62 116 LEU A C 1
ATOM 930 O O . LEU A 1 116 ? -4.018 9.114 -4.639 1.00 96.62 116 LEU A O 1
ATOM 934 N N . VAL A 1 117 ? -3.474 11.295 -4.696 1.00 96.25 117 VAL A N 1
ATOM 935 C CA . VAL A 1 117 ? -3.818 11.555 -3.294 1.00 96.25 117 VAL A CA 1
ATOM 936 C C . VAL A 1 117 ? -5.306 11.284 -3.076 1.00 96.25 117 VAL A C 1
ATOM 938 O O . VAL A 1 117 ? -5.649 10.523 -2.176 1.00 96.25 117 VAL A O 1
ATOM 941 N N . ALA A 1 118 ? -6.160 11.791 -3.967 1.00 97.44 118 ALA A N 1
ATOM 942 C CA . ALA A 1 118 ? -7.592 11.524 -3.969 1.00 97.44 118 ALA A CA 1
ATOM 943 C C . ALA A 1 118 ? -7.892 10.020 -4.054 1.00 97.44 118 ALA A C 1
ATOM 945 O O . ALA A 1 118 ? -8.622 9.485 -3.225 1.00 97.44 118 ALA A O 1
ATOM 946 N N . ALA A 1 119 ? -7.268 9.307 -4.999 1.00 97.00 119 ALA A N 1
ATOM 947 C CA . ALA A 1 119 ? -7.449 7.864 -5.148 1.00 97.00 119 ALA A CA 1
ATOM 948 C C . ALA A 1 119 ? -7.037 7.077 -3.891 1.00 97.00 119 ALA A C 1
ATOM 950 O O . ALA A 1 119 ? -7.723 6.124 -3.525 1.00 97.00 119 ALA A O 1
ATOM 951 N N . ASN A 1 120 ? -5.955 7.474 -3.207 1.00 96.44 120 ASN A N 1
ATOM 952 C CA . ASN A 1 120 ? -5.559 6.850 -1.942 1.00 96.44 120 ASN A CA 1
ATOM 953 C C . ASN A 1 120 ? -6.579 7.117 -0.836 1.00 96.44 120 ASN A C 1
ATOM 955 O O . ASN A 1 120 ? -6.938 6.176 -0.138 1.00 96.44 120 ASN A O 1
ATOM 959 N N . ILE A 1 121 ? -7.069 8.354 -0.695 1.00 97.56 121 ILE A N 1
ATOM 960 C CA . ILE A 1 121 ? -8.093 8.700 0.305 1.00 97.56 121 ILE A CA 1
ATOM 961 C C . ILE A 1 121 ? -9.355 7.873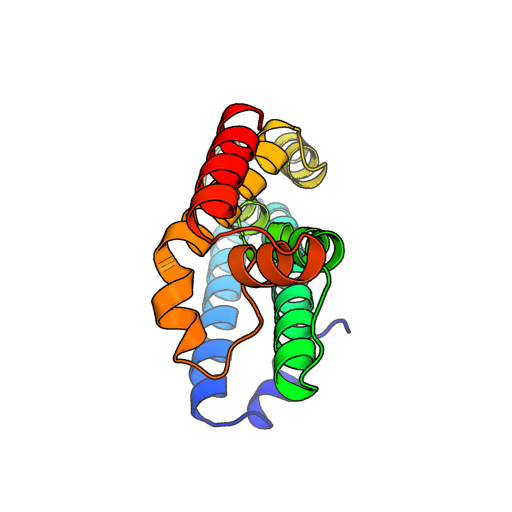 0.061 1.00 97.56 121 ILE A C 1
ATOM 963 O O . ILE A 1 121 ? -9.832 7.195 0.968 1.00 97.56 121 ILE A O 1
ATOM 967 N N . ILE A 1 122 ? -9.853 7.871 -1.177 1.00 97.75 122 ILE A N 1
ATOM 968 C CA . ILE A 1 122 ? -11.055 7.128 -1.559 1.00 97.75 122 ILE A CA 1
ATOM 969 C C . ILE A 1 122 ? -10.865 5.633 -1.289 1.00 97.75 122 ILE A C 1
ATOM 971 O O . ILE A 1 122 ? -11.695 5.017 -0.625 1.00 97.75 122 ILE A O 1
ATOM 975 N N . GLY A 1 123 ?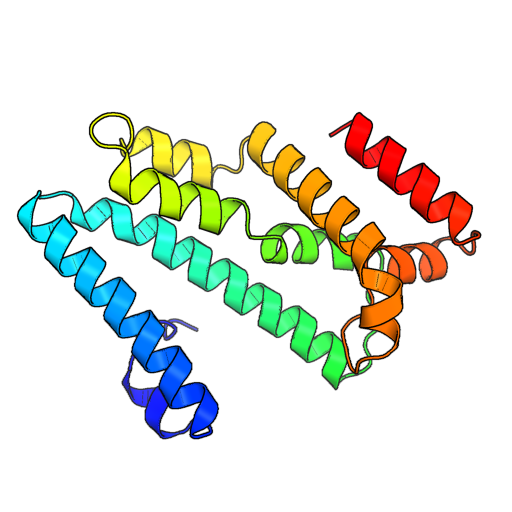 -9.769 5.051 -1.781 1.00 96.25 123 GLY A N 1
ATOM 976 C CA . GLY A 1 123 ? -9.493 3.625 -1.637 1.00 96.25 123 GLY A CA 1
ATOM 977 C C . GLY A 1 123 ? -9.331 3.195 -0.180 1.00 96.25 123 GLY A C 1
ATOM 978 O O . GLY A 1 123 ? -9.925 2.199 0.222 1.00 96.25 123 GLY A O 1
ATOM 979 N N . ARG A 1 124 ? -8.572 3.961 0.613 1.00 97.25 124 ARG A N 1
ATOM 980 C CA . ARG A 1 124 ? -8.327 3.687 2.034 1.00 97.25 124 ARG A CA 1
ATOM 981 C C . ARG A 1 124 ? -9.619 3.761 2.839 1.00 97.25 124 ARG A C 1
ATOM 983 O O . ARG A 1 124 ? -9.979 2.787 3.486 1.00 97.25 124 ARG A O 1
ATOM 990 N N . LEU A 1 125 ? -10.359 4.862 2.734 1.00 97.25 125 LEU A N 1
ATOM 991 C CA . LEU A 1 125 ? -11.577 5.045 3.523 1.00 97.25 125 LEU A CA 1
ATOM 992 C C . LEU A 1 125 ? -12.677 4.051 3.128 1.00 97.25 125 LEU A C 1
ATOM 994 O O . LEU A 1 125 ? -13.329 3.496 4.006 1.00 97.25 125 LEU A O 1
ATOM 998 N N . LEU A 1 126 ? -12.865 3.764 1.833 1.00 97.06 126 LEU A N 1
ATOM 999 C CA . LEU A 1 126 ? -13.824 2.735 1.409 1.00 97.06 126 LEU A CA 1
ATOM 1000 C C . LEU A 1 126 ? -13.428 1.339 1.901 1.00 97.06 126 LEU A C 1
ATOM 1002 O O . LEU A 1 126 ? -14.308 0.564 2.274 1.00 97.06 126 LEU A O 1
ATOM 1006 N N . ASN A 1 127 ? -12.130 1.016 1.899 1.00 95.81 127 ASN A N 1
ATOM 1007 C CA . ASN A 1 127 ? -11.638 -0.249 2.435 1.00 95.81 127 ASN A CA 1
ATOM 1008 C C . ASN A 1 127 ? -11.958 -0.358 3.928 1.00 95.81 127 ASN A C 1
ATOM 1010 O O . ASN A 1 127 ? -12.633 -1.309 4.307 1.00 95.81 127 ASN A O 1
ATOM 1014 N N . ASP A 1 128 ? -11.601 0.648 4.724 1.00 95.62 128 ASP A N 1
ATOM 1015 C CA . ASP A 1 128 ? -11.842 0.656 6.168 1.00 95.62 128 ASP A CA 1
ATOM 1016 C C . ASP A 1 128 ? -13.342 0.582 6.509 1.00 95.62 128 ASP A C 1
ATOM 1018 O O . ASP A 1 128 ? -13.746 -0.171 7.395 1.00 95.62 128 ASP A O 1
ATOM 1022 N N . ILE A 1 129 ? -14.206 1.303 5.779 1.00 95.25 129 ILE A N 1
ATOM 1023 C CA . ILE A 1 129 ? -15.668 1.192 5.947 1.00 95.25 129 ILE A CA 1
ATOM 1024 C C . ILE A 1 129 ? -16.128 -0.245 5.690 1.00 95.25 129 ILE A C 1
ATOM 1026 O O . ILE A 1 129 ? -16.946 -0.766 6.445 1.00 95.25 129 ILE A O 1
ATOM 1030 N N . ALA A 1 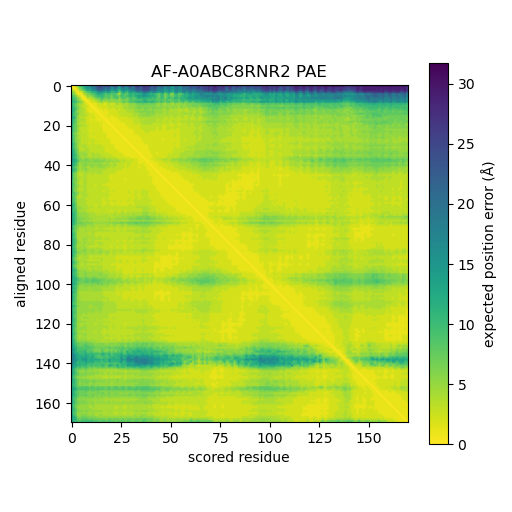130 ? -15.613 -0.892 4.645 1.00 94.69 130 ALA A N 1
ATOM 1031 C CA . ALA A 1 130 ? -16.043 -2.230 4.260 1.00 94.69 130 ALA A CA 1
ATOM 1032 C C . ALA A 1 130 ? -15.505 -3.337 5.181 1.00 94.69 130 ALA A C 1
ATOM 1034 O O . ALA A 1 130 ? -16.202 -4.330 5.382 1.00 94.69 130 ALA A O 1
ATOM 1035 N N . SER A 1 131 ? -14.289 -3.198 5.720 1.00 92.38 131 SER A N 1
ATOM 1036 C CA . SER A 1 131 ? -13.588 -4.290 6.410 1.00 92.38 131 SER A CA 1
ATOM 1037 C C . SER A 1 131 ? -13.492 -4.150 7.928 1.00 92.38 131 SER A C 1
ATOM 1039 O O . SER A 1 131 ? -13.197 -5.149 8.585 1.00 92.38 131 SER A O 1
ATOM 1041 N N . HIS A 1 132 ? -13.768 -2.978 8.515 1.00 89.06 132 HIS A N 1
ATOM 1042 C CA . HIS A 1 132 ? -13.500 -2.745 9.943 1.00 89.06 132 HIS A CA 1
ATOM 1043 C C . HIS A 1 132 ? -14.147 -3.767 10.895 1.00 89.06 132 HIS A C 1
ATOM 1045 O O . HIS A 1 132 ? -13.521 -4.127 11.885 1.00 89.06 132 HIS A O 1
ATOM 1051 N N . GLU A 1 133 ? -15.353 -4.279 10.611 1.00 86.94 133 GLU A N 1
ATOM 1052 C CA . GLU A 1 133 ? -15.998 -5.283 11.478 1.00 86.94 133 GLU A CA 1
ATOM 1053 C C . GLU A 1 133 ? -15.257 -6.625 11.487 1.00 86.94 133 GLU A C 1
ATOM 1055 O O . GLU A 1 133 ? -15.191 -7.293 12.520 1.00 86.94 133 GLU A O 1
ATOM 1060 N N . GLU A 1 134 ? -14.715 -7.039 10.340 1.00 87.38 134 GLU A N 1
ATOM 1061 C CA . GLU A 1 134 ? -13.917 -8.261 10.237 1.00 87.38 134 GLU A CA 1
ATOM 1062 C C . GLU A 1 134 ? -12.511 -8.056 10.801 1.00 87.38 134 GLU A C 1
ATOM 1064 O O . GLU A 1 134 ? -11.948 -8.966 11.412 1.00 87.38 134 GLU A O 1
ATOM 1069 N N . GLU A 1 135 ? -11.934 -6.874 10.591 1.00 84.69 135 GLU A N 1
ATOM 1070 C CA . GLU A 1 135 ? -10.598 -6.530 11.076 1.00 84.69 135 GLU A CA 1
ATOM 1071 C C . GLU A 1 135 ? -10.561 -6.419 12.602 1.00 84.69 135 GLU A C 1
ATOM 1073 O O . GLU A 1 135 ? -9.610 -6.908 13.207 1.00 84.69 135 GLU A O 1
ATOM 1078 N N . ASP A 1 136 ? -11.628 -5.929 13.240 1.00 81.75 136 ASP A N 1
ATOM 1079 C CA . ASP A 1 136 ? -11.762 -5.911 14.704 1.00 81.75 136 ASP A CA 1
ATOM 1080 C C . ASP A 1 136 ? -11.810 -7.313 15.337 1.00 81.75 136 ASP A C 1
ATOM 1082 O O . ASP A 1 136 ? -11.515 -7.473 16.523 1.00 81.75 136 ASP A O 1
ATOM 1086 N N . GLN A 1 137 ? -12.166 -8.346 14.568 1.00 85.31 137 GLN A N 1
ATOM 1087 C CA . GLN A 1 137 ? -12.159 -9.738 15.036 1.00 85.31 137 GLN A CA 1
ATOM 1088 C C . GLN A 1 137 ? -10.774 -10.390 14.935 1.00 85.31 137 GLN A C 1
ATOM 1090 O O . GLN A 1 137 ? -10.561 -11.481 15.474 1.00 85.31 137 GLN A O 1
ATOM 1095 N N . ARG A 1 138 ? -9.834 -9.760 14.225 1.00 82.12 138 ARG A N 1
ATOM 1096 C CA . ARG A 1 138 ? -8.473 -10.260 14.018 1.00 82.12 138 ARG A CA 1
ATOM 1097 C C . ARG A 1 138 ? -7.506 -9.495 14.921 1.00 82.12 138 ARG A C 1
ATOM 1099 O O . ARG A 1 138 ? -7.757 -8.366 15.322 1.00 82.12 138 ARG A O 1
ATOM 1106 N N . ALA A 1 139 ? -6.365 -10.109 15.230 1.00 76.69 139 ALA A N 1
ATOM 1107 C CA . ALA A 1 139 ? -5.235 -9.366 15.780 1.00 76.69 139 ALA A CA 1
ATOM 1108 C C . ALA A 1 139 ? -4.647 -8.506 14.649 1.00 76.69 139 ALA A C 1
ATOM 1110 O O . ALA A 1 139 ? -3.819 -8.983 13.874 1.00 76.69 139 ALA A O 1
ATOM 1111 N N . HIS A 1 140 ? -5.173 -7.293 14.500 1.00 77.19 140 HIS A N 1
ATOM 1112 C CA . HIS A 1 140 ? -4.824 -6.347 13.448 1.00 77.19 140 HIS A CA 1
ATOM 1113 C C . HIS A 1 140 ? -4.669 -4.937 14.029 1.00 77.19 140 HIS A C 1
ATOM 1115 O O . HIS A 1 140 ? -5.181 -4.639 15.112 1.00 77.19 140 HIS A O 1
ATOM 1121 N N . VAL A 1 141 ? -3.969 -4.063 13.302 1.00 82.31 141 VAL A N 1
ATOM 1122 C CA . VAL A 1 141 ? -3.908 -2.634 13.627 1.00 82.31 141 VAL A C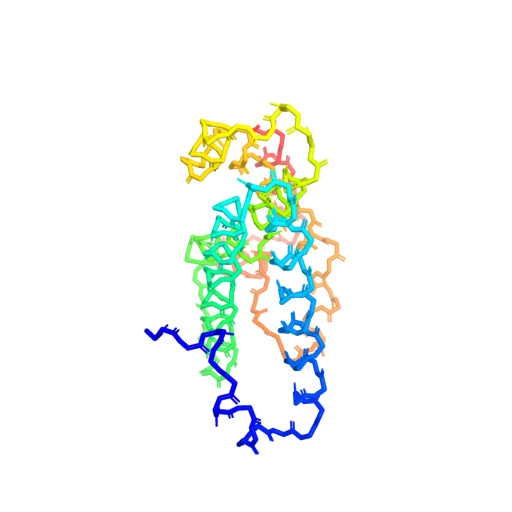A 1
ATOM 1123 C C . VAL A 1 141 ? -5.310 -2.018 13.581 1.00 82.31 141 VAL A C 1
ATOM 1125 O O . VAL A 1 141 ? -6.164 -2.458 12.805 1.00 82.31 141 VAL A O 1
ATOM 1128 N N . ALA A 1 142 ? -5.551 -1.006 14.418 1.00 84.06 142 ALA A N 1
ATOM 1129 C CA . ALA A 1 142 ? -6.796 -0.252 14.395 1.00 84.06 142 ALA A CA 1
ATOM 1130 C C . ALA A 1 142 ? -7.043 0.348 13.000 1.00 84.06 142 ALA A C 1
ATOM 1132 O O . ALA A 1 142 ? -6.150 0.952 12.410 1.00 84.06 142 ALA A O 1
ATOM 1133 N N . THR A 1 143 ? -8.261 0.171 12.488 1.00 89.38 143 THR A N 1
ATOM 1134 C CA . THR A 1 143 ? -8.700 0.775 11.225 1.00 89.38 143 THR A CA 1
ATOM 1135 C C . THR A 1 143 ? -8.903 2.275 11.382 1.00 89.38 143 THR A C 1
ATOM 1137 O O . THR A 1 143 ? -9.064 2.768 12.506 1.00 89.38 143 THR A O 1
ATOM 1140 N N . GLY A 1 144 ? -9.016 3.004 10.267 1.00 91.69 144 GLY A N 1
ATOM 1141 C CA . GLY A 1 144 ? -9.362 4.421 10.302 1.00 91.69 144 GLY A CA 1
ATOM 1142 C C . GLY A 1 144 ? -10.649 4.680 11.082 1.00 91.69 144 GLY A C 1
ATOM 1143 O O . GLY A 1 144 ? -10.696 5.621 11.872 1.00 91.69 144 GLY A O 1
ATOM 1144 N N . VAL A 1 145 ? -11.661 3.808 10.950 1.00 93.19 145 VAL A N 1
ATOM 1145 C CA . VAL A 1 145 ? -12.927 3.922 11.697 1.00 93.19 145 VAL A CA 1
ATOM 1146 C C . VAL A 1 145 ? -12.671 3.914 13.204 1.00 93.19 145 VAL A C 1
ATOM 1148 O O . VAL A 1 145 ? -13.172 4.770 13.930 1.00 93.19 145 VAL A O 1
ATOM 1151 N N . LYS A 1 146 ? -11.853 2.976 13.683 1.00 92.06 146 LYS A N 1
ATOM 1152 C CA . LYS A 1 146 ? -11.540 2.825 15.107 1.00 92.06 146 LYS A CA 1
ATOM 1153 C C . LYS A 1 146 ? -10.674 3.962 15.638 1.00 92.06 146 LYS A C 1
ATOM 1155 O O . LYS A 1 146 ? -10.949 4.467 16.726 1.00 92.06 146 LYS A O 1
ATOM 1160 N N . CYS A 1 147 ? -9.675 4.395 14.871 1.00 94.56 147 CYS A N 1
ATOM 1161 C CA . CYS A 1 147 ? -8.867 5.563 15.214 1.00 94.56 147 CYS A CA 1
ATOM 1162 C C . CYS A 1 147 ? -9.734 6.827 15.322 1.00 94.56 147 CYS A C 1
ATOM 1164 O O . CYS A 1 147 ? -9.609 7.569 16.293 1.00 94.56 147 CYS A O 1
ATOM 1166 N N . TYR A 1 148 ? -10.669 7.034 14.390 1.00 96.44 148 TYR A N 1
ATOM 1167 C CA . TYR A 1 148 ? -11.568 8.189 14.410 1.00 96.44 148 TYR A CA 1
ATOM 1168 C C . TYR A 1 148 ? -12.541 8.146 15.597 1.00 96.44 148 TYR A C 1
ATOM 1170 O O . TYR A 1 148 ? -12.716 9.141 16.301 1.00 96.44 148 TYR A O 1
ATOM 1178 N N . LEU A 1 149 ? -13.141 6.983 15.875 1.00 94.69 149 LEU A N 1
ATOM 1179 C CA . LEU A 1 149 ? -13.992 6.785 17.055 1.00 94.69 149 LEU A CA 1
ATOM 1180 C C . LEU A 1 149 ? -13.252 7.132 18.352 1.00 94.69 149 LEU A C 1
ATOM 1182 O O . LEU A 1 149 ? -13.804 7.823 19.209 1.00 94.69 149 LEU A O 1
ATOM 1186 N N . LYS A 1 150 ? -12.002 6.674 18.481 1.00 94.44 150 LYS A N 1
ATOM 1187 C CA . LYS A 1 150 ? -11.147 6.927 19.647 1.00 94.44 150 LYS A CA 1
ATOM 1188 C C . LYS A 1 150 ? -10.861 8.418 19.832 1.00 94.44 150 LYS A C 1
ATOM 1190 O O . LYS A 1 150 ? -10.981 8.923 20.945 1.00 94.44 150 LYS A O 1
ATOM 1195 N N . ASP A 1 151 ? -10.492 9.107 18.757 1.00 96.69 151 ASP A N 1
ATOM 1196 C CA . ASP A 1 151 ? -10.040 10.499 18.832 1.00 96.69 151 ASP A CA 1
ATOM 1197 C C . ASP A 1 151 ? -11.192 11.489 19.049 1.00 96.69 151 ASP A C 1
ATOM 1199 O O . ASP A 1 151 ? -11.019 12.489 19.749 1.00 96.69 151 ASP A O 1
ATOM 1203 N N . TYR A 1 152 ? -12.373 11.212 18.485 1.00 95.75 152 TYR A N 1
ATOM 1204 C CA . TYR A 1 152 ? -13.492 12.162 18.476 1.00 95.75 152 TYR A CA 1
ATOM 1205 C C . TYR A 1 152 ? -14.684 11.752 19.351 1.00 95.75 152 TYR A C 1
ATOM 1207 O O . TYR A 1 152 ? -15.555 12.583 19.605 1.00 95.75 152 TYR A O 1
ATOM 1215 N N . GLY A 1 153 ? -14.741 10.508 19.843 1.00 94.44 153 GLY A N 1
ATOM 1216 C CA . GLY A 1 153 ? -15.795 10.046 20.756 1.00 94.44 153 GLY A CA 1
ATOM 1217 C C . GLY A 1 153 ? -17.206 10.056 20.156 1.00 94.44 153 GLY A C 1
ATOM 1218 O O . GLY A 1 153 ? -18.183 10.207 20.891 1.00 94.44 153 GLY A O 1
ATOM 1219 N N . VAL A 1 154 ? -17.306 9.940 18.831 1.00 95.56 154 VAL A N 1
ATOM 1220 C CA . VAL A 1 154 ? -18.563 9.937 18.065 1.00 95.56 154 VAL A CA 1
ATOM 1221 C C . VAL A 1 154 ? -19.112 8.516 17.888 1.00 95.56 154 VAL A C 1
ATOM 1223 O O . VAL A 1 154 ? -18.463 7.534 18.248 1.00 95.56 154 VAL A O 1
ATOM 1226 N N . SER A 1 155 ? -20.321 8.387 17.348 1.00 95.06 155 SER A N 1
ATOM 1227 C CA . SER A 1 155 ? -20.888 7.093 16.953 1.00 95.06 155 SER A CA 1
ATOM 1228 C C . SER A 1 155 ? -20.258 6.555 15.667 1.00 95.06 155 SER A C 1
ATOM 1230 O O . SER A 1 155 ? -19.689 7.289 14.860 1.00 95.06 155 SER A O 1
ATOM 1232 N N . LYS A 1 156 ? -20.387 5.244 15.451 1.00 94.19 156 LYS A N 1
ATOM 1233 C CA . LYS A 1 156 ? -19.899 4.568 14.243 1.00 94.19 156 LYS A CA 1
ATOM 1234 C C . LYS A 1 156 ? -20.570 5.112 12.982 1.00 94.19 156 LYS A C 1
ATOM 1236 O O . LYS A 1 156 ? -19.902 5.306 11.970 1.00 94.19 156 LYS A O 1
ATOM 1241 N N . GLU A 1 157 ? -21.869 5.371 13.051 1.00 95.38 157 GLU A N 1
ATOM 1242 C CA . GLU A 1 157 ? -22.646 5.962 11.966 1.00 95.38 157 GLU A CA 1
ATOM 1243 C C . GLU A 1 157 ? -22.112 7.355 11.601 1.00 95.38 157 GLU A C 1
ATOM 1245 O O . GLU A 1 157 ? -21.905 7.634 10.423 1.00 95.38 157 GLU A O 1
ATOM 1250 N N . GLU A 1 158 ? -21.791 8.189 12.598 1.00 97.00 158 GLU A N 1
ATOM 1251 C CA . GLU A 1 158 ? -21.188 9.510 12.372 1.00 97.00 158 GLU A CA 1
ATOM 1252 C C . GLU A 1 158 ? -19.807 9.419 11.708 1.00 97.00 158 GLU A C 1
ATOM 1254 O O . GLU A 1 158 ? -19.502 10.232 10.835 1.00 97.00 158 GLU A O 1
ATOM 1259 N N . VAL A 1 159 ? -18.985 8.423 12.065 1.00 96.88 159 VAL A N 1
ATOM 1260 C CA . VAL A 1 159 ? -17.690 8.193 11.398 1.00 96.88 159 VAL A CA 1
ATOM 1261 C C . VAL A 1 159 ? -17.876 7.803 9.938 1.00 96.88 159 VAL A C 1
ATOM 1263 O O . VAL A 1 159 ? -17.197 8.347 9.070 1.00 96.88 159 VAL A O 1
ATOM 1266 N N . ILE A 1 160 ? -18.798 6.882 9.650 1.00 96.81 160 ILE A N 1
ATOM 1267 C CA . ILE A 1 160 ? -19.078 6.445 8.277 1.00 96.81 160 ILE A CA 1
ATOM 1268 C C . ILE A 1 160 ? -19.570 7.627 7.432 1.00 96.81 160 ILE A C 1
ATOM 1270 O O . ILE A 1 160 ? -19.083 7.827 6.316 1.00 96.81 160 ILE A O 1
ATOM 1274 N N . ASP A 1 161 ? -20.483 8.440 7.967 1.00 97.81 161 ASP A N 1
ATOM 1275 C CA . ASP A 1 161 ? -20.966 9.649 7.297 1.00 97.81 161 ASP A CA 1
ATOM 1276 C C . ASP A 1 161 ? -19.829 10.645 7.037 1.00 97.81 161 ASP A C 1
ATOM 1278 O O . ASP A 1 161 ? -19.741 11.222 5.950 1.00 97.81 161 ASP A O 1
ATOM 1282 N N . GLU A 1 162 ? -18.937 10.847 8.007 1.00 97.94 162 GLU A N 1
ATOM 1283 C CA . GLU A 1 162 ? -17.788 11.732 7.839 1.00 97.94 162 GLU A CA 1
ATOM 1284 C C . GLU A 1 162 ? -16.801 11.198 6.796 1.00 97.94 162 GLU A C 1
ATOM 1286 O O . GLU A 1 162 ? -16.336 11.957 5.944 1.00 97.94 162 GLU A O 1
ATOM 1291 N N . PHE A 1 163 ? -16.546 9.891 6.770 1.00 98.06 163 PHE A N 1
ATOM 1292 C CA . PHE A 1 163 ? -15.683 9.285 5.759 1.00 98.06 163 PHE A CA 1
ATOM 1293 C C . PHE A 1 163 ? -16.273 9.448 4.360 1.00 98.06 163 PHE A C 1
ATOM 1295 O O . PHE A 1 163 ? -15.541 9.799 3.436 1.00 98.06 163 PHE A O 1
ATOM 1302 N N . TYR A 1 164 ? -17.589 9.299 4.185 1.00 98.50 164 TYR A N 1
ATOM 1303 C CA . TYR A 1 164 ? -18.229 9.591 2.900 1.00 98.50 164 TYR A CA 1
ATOM 1304 C C . TYR A 1 164 ? -18.109 11.064 2.490 1.00 98.50 164 TYR A C 1
ATOM 1306 O O . TYR A 1 164 ? -17.949 11.341 1.299 1.00 98.50 164 TYR A O 1
ATOM 1314 N N . LYS A 1 165 ? -18.116 12.016 3.434 1.00 98.31 165 LYS A N 1
ATOM 1315 C CA . LYS A 1 165 ? -17.823 13.428 3.122 1.00 98.31 165 LYS A CA 1
ATOM 1316 C C . LYS A 1 165 ? -16.371 13.620 2.695 1.00 98.31 165 LYS A C 1
ATOM 1318 O O . LYS A 1 165 ? -16.127 14.323 1.718 1.00 98.31 165 LYS A O 1
ATOM 1323 N N . MET A 1 166 ? -15.414 13.001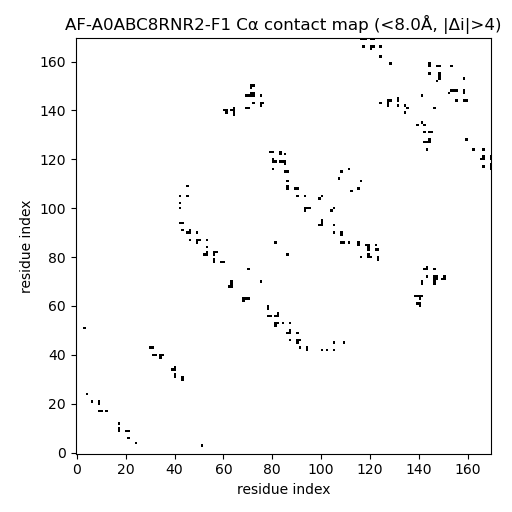 3.389 1.00 97.62 166 MET A N 1
ATOM 1324 C CA . MET A 1 166 ? -13.997 13.046 3.008 1.00 97.62 166 MET A CA 1
ATOM 1325 C C . MET A 1 166 ? -13.781 12.458 1.608 1.00 97.62 166 MET A C 1
ATOM 1327 O O . MET A 1 166 ? -13.113 13.079 0.789 1.00 97.62 166 MET A O 1
ATOM 1331 N N . ILE A 1 167 ? -14.415 11.320 1.307 1.00 97.94 167 ILE A N 1
ATOM 1332 C CA . ILE A 1 167 ? -14.409 10.672 -0.013 1.00 97.94 167 ILE A CA 1
ATOM 1333 C C . ILE A 1 167 ? -14.985 11.603 -1.087 1.00 97.94 167 ILE A C 1
ATOM 1335 O O . ILE A 1 167 ? -14.397 11.743 -2.154 1.00 97.94 167 ILE A O 1
ATOM 1339 N N . ALA A 1 168 ? -16.123 12.251 -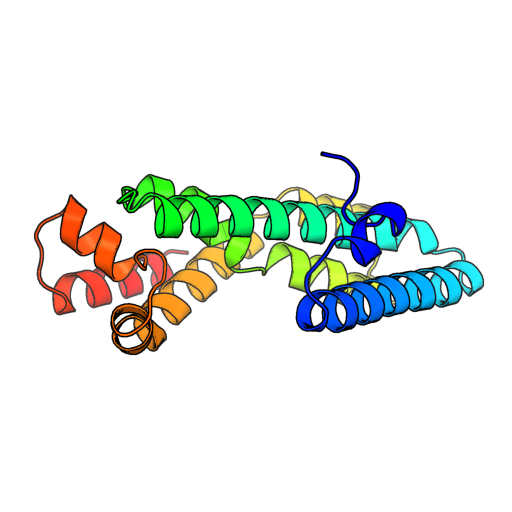0.821 1.00 98.00 168 ALA A N 1
ATOM 1340 C CA . ALA A 1 168 ? -16.763 13.155 -1.778 1.00 98.00 168 ALA A CA 1
ATOM 1341 C C . ALA A 1 168 ? -15.955 14.440 -2.043 1.00 98.00 168 ALA A C 1
ATOM 1343 O O . ALA A 1 168 ? -16.117 15.052 -3.098 1.00 98.00 168 ALA A O 1
ATOM 1344 N N . ASN A 1 169 ? -15.107 14.845 -1.094 1.00 97.00 169 ASN A N 1
ATOM 1345 C CA . ASN A 1 169 ? -14.262 16.039 -1.173 1.00 97.00 169 ASN A CA 1
ATOM 1346 C C . ASN A 1 169 ? -12.832 15.762 -1.673 1.00 97.00 169 ASN A C 1
ATOM 1348 O O . ASN A 1 169 ? -12.051 16.712 -1.779 1.00 97.00 169 ASN A O 1
ATOM 1352 N N . ALA A 1 170 ? -12.483 14.494 -1.911 1.00 92.44 170 ALA A N 1
ATOM 1353 C CA . ALA A 1 170 ? -11.144 14.056 -2.303 1.00 92.44 170 ALA A CA 1
ATOM 1354 C C . ALA A 1 170 ? -10.735 14.537 -3.706 1.00 92.44 170 ALA A C 1
ATOM 1356 O O . ALA A 1 170 ? -11.590 14.576 -4.621 1.00 92.44 170 ALA A O 1
#

Solvent-accessible surface area (backbone atoms only — not comparable to full-atom values): 9485 Å² total; per-residue (Å²): 137,92,53,94,84,51,73,86,61,45,83,76,48,59,74,74,53,35,53,54,54,50,53,53,51,49,50,55,49,53,51,42,56,60,26,48,80,70,73,48,43,75,57,53,54,59,27,53,50,37,48,50,52,32,52,56,38,48,48,51,45,49,48,29,41,74,71,68,52,82,59,49,38,68,61,42,48,68,41,42,45,47,59,46,37,50,67,33,52,52,44,51,55,38,69,74,48,66,85,70,50,37,71,65,50,53,51,49,57,71,67,56,41,70,72,54,51,25,50,13,50,38,52,33,50,55,47,33,72,73,40,41,75,63,45,72,75,44,101,53,54,81,39,62,62,53,18,42,35,68,74,68,72,58,54,72,68,58,49,53,53,49,47,52,51,51,44,74,70,82

Nearest PDB structures (foldseek):
  7xkw-assembly1_A  TM=9.600E-01  e=7.544E-10  Artabotrys hexapetalus
  7bzc-assembly1_A  TM=8.875E-01  e=8.436E-08  Arabidopsis thaliana
  5uv0-assembly1_A  TM=8.510E-01  e=9.913E-06  Citrus sinensis
  3n0f-assembly2_B  TM=8.353E-01  e=1.987E-05  Populus tremula x Populus alba
  3n0g-assembly2_B  TM=8.275E-01  e=3.106E-05  Populus tremula x Populus alba

InterPro domains:
  IPR005630 Terpene synthase, metal-binding domain [PF03936] (5-169)
  IPR008949 Isoprenoid synthase domain superfamily [G3DSA:1.10.600.10] (4-170)
  IPR008949 Isoprenoid synthase domain superfamily [SSF48576] (5-169)
  IPR050148 Terpene synthase-like [PTHR31225] (6-166)

Sequence (170 aa):
MPLLFDTKEIDKLPDYMKILCRTLLNLYKELEEEMAKQGISHRLYYSQEAFKEIVMSYDIESNWCNEGYEATFDEYMGNGLITGGQLLLGLSSLLGMGEVATVEAFEWMQSKPKVLVAANIIGRLLNDIASHEEEDQRAHVATGVKCYLKDYGVSKEEVIDEFYKMIANA

Secondary structure (DSSP, 8-state):
---TT-GGGGGGS-HHHHHHHHHHHHHHHHHHHHHHHTT-GGGHHHHHHHHHHHHHHHHHHHHHHHHT----HHHHHHHHHHHT-HHHHHHHHHTT-GGG--HHHHHHHHT--HHHHHHHHHHHHHHHHHHHHHHTTSS-PPPHHHHHHHHH---HHHHHHHHHHHHHT-

Organism: NCBI:txid185542

Mean predicted aligned error: 4.38 Å